Protein AF-A0A1C5NHC2-F1 (afdb_monomer_lite)

Secondary structure (DSSP, 8-state):
-------HHHHHHHHHHHH-TTSEEEEEEEE-TTS-EEEEEEEEPTT-S---EEE-GGGSSSS---

Foldseek 3Di:
DPPDPPPVLVVVQVVCCVVQVQWDKDWDWDQDPVRDTWIWIFTHHHPDPDTDTDTDCVCVPDPDGD

Radius of gyration: 13.64 Å; chains: 1; bounding box: 35×29×31 Å

Structure (mmCIF, N/CA/C/O backbone):
data_AF-A0A1C5NHC2-F1
#
_entry.id   AF-A0A1C5NHC2-F1
#
loop_
_atom_site.group_PDB
_atom_site.id
_atom_site.type_symbol
_atom_site.label_atom_id
_atom_site.label_alt_id
_atom_site.label_comp_id
_atom_site.label_asym_id
_atom_site.label_entity_id
_atom_site.label_seq_id
_atom_site.pdbx_PDB_ins_code
_atom_site.Cartn_x
_atom_site.Cartn_y
_atom_site.Cartn_z
_atom_site.occupancy
_atom_site.B_iso_or_equiv
_atom_site.auth_seq_id
_atom_site.auth_comp_id
_atom_site.auth_asym_id
_atom_site.auth_atom_id
_atom_site.pdbx_PDB_model_num
ATOM 1 N N . MET A 1 1 ? 25.149 21.792 1.400 1.00 39.09 1 MET A N 1
ATOM 2 C CA . MET A 1 1 ? 24.590 21.001 2.513 1.00 39.09 1 MET A CA 1
ATOM 3 C C . MET A 1 1 ? 23.317 20.383 1.968 1.00 39.09 1 MET A C 1
ATOM 5 O O . MET A 1 1 ? 22.354 21.108 1.763 1.00 39.09 1 MET A O 1
ATOM 9 N N . LEU A 1 2 ? 23.386 19.121 1.536 1.00 41.94 2 LEU A N 1
ATOM 10 C CA . LEU A 1 2 ? 22.243 18.387 0.991 1.00 41.94 2 LEU A CA 1
ATOM 11 C C . LEU A 1 2 ? 21.329 18.091 2.178 1.00 41.94 2 LEU A C 1
ATOM 13 O O . LEU A 1 2 ? 21.533 17.098 2.866 1.00 41.94 2 LEU A O 1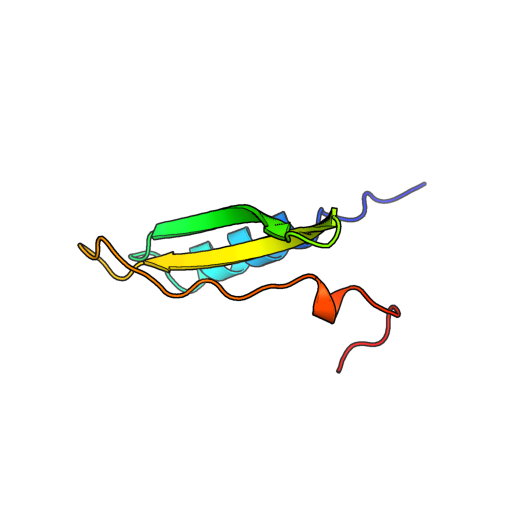
ATOM 17 N N . ALA A 1 3 ? 20.425 19.021 2.492 1.00 43.31 3 ALA A N 1
ATOM 18 C CA . ALA A 1 3 ? 19.324 18.720 3.388 1.00 43.31 3 ALA A CA 1
ATOM 19 C C . ALA A 1 3 ? 18.608 17.527 2.759 1.00 43.31 3 ALA A C 1
ATOM 21 O O . ALA A 1 3 ? 18.174 17.606 1.608 1.00 43.31 3 ALA A O 1
ATOM 22 N N . GLU A 1 4 ? 18.663 16.408 3.472 1.00 45.53 4 GLU A N 1
ATOM 23 C CA . GLU A 1 4 ? 18.156 15.112 3.063 1.00 45.53 4 GLU A CA 1
ATOM 24 C C . GLU A 1 4 ? 16.786 15.315 2.427 1.00 45.53 4 GLU A C 1
ATOM 26 O O . GLU A 1 4 ? 15.894 15.913 3.031 1.00 45.53 4 GLU A O 1
ATOM 31 N N . ALA A 1 5 ? 16.634 14.884 1.174 1.00 49.62 5 ALA A N 1
ATOM 32 C CA . ALA A 1 5 ? 15.307 14.703 0.629 1.00 49.62 5 ALA A CA 1
ATOM 33 C C . ALA A 1 5 ? 14.658 13.676 1.553 1.00 49.62 5 ALA A C 1
ATOM 35 O O . ALA A 1 5 ? 14.989 12.495 1.468 1.00 49.62 5 ALA A O 1
ATOM 36 N N . VAL A 1 6 ? 13.837 14.143 2.498 1.00 54.41 6 VAL A N 1
ATOM 37 C CA . VAL A 1 6 ? 12.981 13.274 3.299 1.00 54.41 6 VAL A CA 1
ATOM 38 C C . VAL A 1 6 ? 12.355 12.322 2.298 1.00 54.41 6 VAL A C 1
ATOM 40 O O . VAL A 1 6 ? 11.774 12.780 1.310 1.00 54.41 6 VAL A O 1
ATOM 43 N N . ASP A 1 7 ? 12.587 11.023 2.481 1.00 78.50 7 ASP A N 1
ATOM 44 C CA . ASP A 1 7 ? 12.104 10.019 1.548 1.00 78.50 7 ASP A CA 1
ATOM 45 C C . ASP A 1 7 ? 10.587 10.198 1.458 1.00 78.50 7 ASP A C 1
ATOM 47 O O . ASP A 1 7 ? 9.868 9.952 2.424 1.00 78.50 7 ASP A O 1
ATOM 51 N N . MET A 1 8 ? 10.106 10.742 0.336 1.00 77.25 8 MET A N 1
ATOM 52 C CA . MET A 1 8 ? 8.737 11.252 0.209 1.00 77.25 8 MET A CA 1
ATOM 53 C C . MET A 1 8 ? 7.712 10.169 0.564 1.00 77.25 8 MET A C 1
ATOM 55 O O . MET A 1 8 ? 6.648 10.474 1.094 1.00 77.25 8 MET A O 1
ATOM 59 N N . LYS A 1 9 ? 8.041 8.891 0.332 1.00 84.00 9 LYS A N 1
ATOM 60 C CA . LYS A 1 9 ? 7.187 7.767 0.730 1.00 84.00 9 LYS A CA 1
ATOM 61 C C . LYS A 1 9 ? 7.013 7.680 2.249 1.00 84.00 9 LYS A C 1
ATOM 63 O O . LYS A 1 9 ? 5.893 7.470 2.709 1.00 84.00 9 LYS A O 1
ATOM 68 N N . GLU A 1 10 ? 8.081 7.904 3.011 1.00 87.75 10 GLU A N 1
ATOM 69 C CA . GLU A 1 10 ? 8.049 7.938 4.473 1.00 87.75 10 GLU A CA 1
ATOM 70 C C . GLU A 1 10 ? 7.286 9.172 4.960 1.00 87.75 10 GLU A C 1
ATOM 72 O O . GLU A 1 10 ? 6.408 9.031 5.803 1.00 87.75 10 GLU A O 1
ATOM 77 N N . ALA A 1 11 ? 7.488 10.345 4.345 1.00 87.62 11 ALA A N 1
ATOM 78 C CA . ALA A 1 11 ? 6.708 11.546 4.675 1.00 87.62 11 ALA A CA 1
ATOM 79 C C . ALA A 1 11 ? 5.198 11.354 4.438 1.00 87.62 11 ALA A C 1
ATOM 81 O O . ALA A 1 11 ? 4.367 11.744 5.262 1.00 87.62 11 ALA A O 1
ATOM 82 N N . VAL A 1 12 ? 4.821 10.723 3.320 1.00 88.38 12 VAL A N 1
ATOM 83 C CA . VAL A 1 12 ? 3.419 10.393 3.030 1.00 88.38 12 VAL A CA 1
ATOM 84 C C . VAL A 1 12 ? 2.879 9.406 4.062 1.00 88.38 12 VAL A C 1
ATOM 86 O O . VAL A 1 12 ? 1.759 9.583 4.539 1.00 88.38 12 VAL A O 1
ATOM 89 N N . LYS A 1 13 ? 3.654 8.384 4.435 1.00 91.44 13 LYS A N 1
ATOM 90 C CA . LYS A 1 13 ? 3.249 7.421 5.463 1.00 91.44 13 LYS A CA 1
ATOM 91 C C . LYS A 1 13 ? 3.033 8.099 6.814 1.00 91.44 13 LYS A C 1
ATOM 93 O O . LYS A 1 13 ? 1.961 7.911 7.382 1.00 91.44 13 LYS A O 1
ATOM 98 N N . GLU A 1 14 ? 3.977 8.911 7.281 1.00 92.94 14 GLU A N 1
ATOM 99 C CA . GLU A 1 14 ? 3.868 9.649 8.547 1.00 92.94 14 GLU A CA 1
ATOM 100 C C . GLU A 1 14 ? 2.618 10.538 8.576 1.00 92.94 14 GLU A C 1
ATOM 102 O O . GLU A 1 14 ? 1.850 10.528 9.541 1.00 92.94 14 GLU A O 1
ATOM 107 N N . GLU A 1 15 ? 2.351 11.271 7.492 1.00 93.38 15 GLU A N 1
ATOM 108 C CA . GLU A 1 15 ? 1.167 12.126 7.410 1.00 93.38 15 GLU A CA 1
ATOM 109 C C . GLU A 1 15 ? -0.137 11.310 7.391 1.00 93.38 15 GLU A C 1
ATOM 111 O O . GLU A 1 15 ? -1.131 11.712 8.007 1.00 93.38 15 GLU A O 1
ATOM 116 N N . MET A 1 16 ? -0.156 10.148 6.728 1.00 93.19 16 MET A N 1
ATOM 117 C CA . MET A 1 16 ? -1.318 9.253 6.750 1.00 93.19 16 MET A CA 1
ATOM 118 C C . MET A 1 16 ? -1.538 8.626 8.130 1.00 93.19 16 MET A C 1
ATOM 120 O O . MET A 1 16 ? -2.687 8.555 8.573 1.00 93.19 16 MET A O 1
ATOM 124 N N . GLU A 1 17 ? -0.472 8.223 8.826 1.00 95.50 17 GLU A N 1
ATOM 125 C CA . GLU A 1 17 ? -0.523 7.715 10.204 1.00 95.50 17 GLU A CA 1
ATOM 126 C C . GLU A 1 17 ? -1.075 8.787 11.153 1.00 95.50 17 GLU A C 1
ATOM 128 O O . GLU A 1 17 ? -1.984 8.516 11.940 1.00 95.50 17 GLU A O 1
ATOM 133 N N . ARG A 1 18 ? -0.621 10.039 11.007 1.00 96.38 18 ARG A N 1
ATOM 134 C CA . ARG A 1 18 ? -1.104 11.182 11.795 1.00 96.38 18 ARG A CA 1
ATOM 135 C C . ARG A 1 18 ? -2.585 11.488 11.551 1.00 96.38 18 ARG A C 1
ATOM 137 O O . ARG A 1 18 ? -3.306 11.819 12.493 1.00 96.38 18 ARG A O 1
ATOM 144 N N . ARG A 1 19 ? -3.051 11.417 10.299 1.00 95.81 19 ARG A N 1
ATOM 145 C CA . ARG A 1 19 ? -4.457 11.694 9.934 1.00 95.81 19 ARG A CA 1
ATOM 146 C C . ARG A 1 19 ? -5.405 10.534 10.230 1.00 95.81 19 ARG A C 1
ATOM 148 O O . ARG A 1 19 ? -6.602 10.768 10.381 1.00 95.81 19 ARG A O 1
ATOM 155 N N . SER A 1 20 ? -4.887 9.310 10.301 1.00 94.00 20 SER A N 1
ATOM 156 C CA . SER A 1 20 ? -5.683 8.082 10.391 1.00 94.00 20 SER A CA 1
ATOM 157 C C . SER A 1 20 ? -5.213 7.188 11.548 1.00 94.00 20 SER A C 1
ATOM 159 O O . SER A 1 20 ? -4.813 6.050 11.312 1.00 94.00 20 SER A O 1
ATOM 161 N N . PRO A 1 21 ? -5.289 7.652 12.810 1.00 93.12 21 PRO A N 1
ATOM 162 C CA . PRO A 1 21 ? -4.626 7.009 13.953 1.00 93.12 21 PRO A CA 1
ATOM 163 C C . PRO A 1 21 ? -5.129 5.594 14.281 1.00 93.12 21 PRO A C 1
ATOM 165 O O . PRO A 1 21 ? -4.430 4.828 14.936 1.00 93.12 21 PRO A O 1
ATOM 168 N N . ASN A 1 22 ? -6.333 5.232 13.831 1.00 96.31 22 ASN A N 1
ATOM 169 C CA . ASN A 1 22 ? -6.908 3.898 14.046 1.00 96.31 22 ASN A CA 1
ATOM 170 C C . ASN A 1 22 ? -6.729 2.969 12.835 1.00 96.31 22 ASN A C 1
ATOM 172 O O . ASN A 1 22 ? -7.157 1.815 12.867 1.00 96.31 22 ASN A O 1
ATOM 176 N N . CYS A 1 23 ? -6.138 3.468 11.753 1.00 96.44 23 CYS A N 1
ATOM 177 C CA . CYS A 1 23 ? -5.893 2.695 10.549 1.00 96.44 23 CYS A CA 1
ATOM 178 C C . CYS A 1 23 ? -4.476 2.129 10.575 1.00 96.44 23 CYS A C 1
ATOM 180 O O . CYS A 1 23 ? -3.537 2.779 11.027 1.00 96.44 23 CYS A O 1
ATOM 182 N N . ARG A 1 24 ? -4.297 0.932 10.017 1.00 96.88 24 ARG A N 1
ATOM 183 C CA . ARG A 1 24 ? -2.953 0.422 9.734 1.00 96.88 24 ARG A CA 1
ATOM 184 C C . ARG A 1 24 ? -2.510 0.969 8.383 1.00 96.88 24 ARG A C 1
ATOM 186 O O . ARG A 1 24 ? -3.161 0.699 7.375 1.00 96.88 24 ARG A O 1
ATOM 193 N N . ILE A 1 25 ? -1.406 1.702 8.364 1.00 96.69 25 ILE A N 1
ATOM 194 C CA . ILE A 1 25 ? -0.793 2.216 7.138 1.00 96.69 25 ILE A CA 1
ATOM 195 C C . ILE A 1 25 ? 0.317 1.259 6.708 1.00 96.69 25 ILE A C 1
ATOM 197 O O . ILE A 1 25 ? 1.110 0.802 7.529 1.00 96.69 25 ILE A O 1
ATOM 201 N N . GLN A 1 26 ? 0.359 0.920 5.423 1.00 95.56 26 GLN A N 1
ATOM 202 C CA . GLN A 1 26 ? 1.396 0.064 4.857 1.00 95.56 26 GLN A CA 1
ATOM 203 C C . GLN A 1 26 ? 1.997 0.717 3.619 1.00 95.56 26 GLN A C 1
ATOM 205 O O . GLN A 1 26 ? 1.269 1.048 2.683 1.00 95.56 26 GLN A O 1
ATOM 210 N N . LEU A 1 27 ? 3.325 0.818 3.601 1.00 93.25 27 LEU A N 1
ATOM 211 C CA . LEU A 1 27 ? 4.101 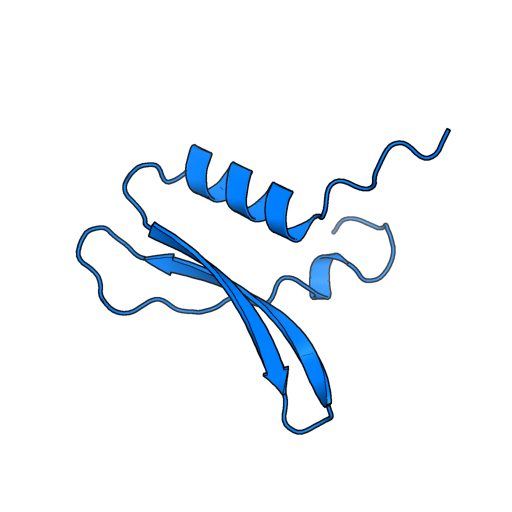1.037 2.387 1.00 93.25 27 LEU A CA 1
ATOM 212 C C . LEU A 1 27 ? 4.572 -0.304 1.826 1.00 93.25 27 LEU A C 1
ATOM 214 O O . LEU A 1 27 ? 4.936 -1.208 2.582 1.00 93.25 27 LEU A O 1
ATOM 218 N N . ALA A 1 28 ? 4.567 -0.429 0.505 1.00 91.94 28 ALA A N 1
ATOM 219 C CA . ALA A 1 28 ? 5.078 -1.599 -0.192 1.00 91.94 28 ALA A CA 1
ATOM 220 C C . ALA A 1 28 ? 5.731 -1.203 -1.515 1.00 91.94 28 ALA A C 1
ATOM 222 O O . ALA A 1 28 ? 5.201 -0.381 -2.259 1.00 91.94 28 ALA A O 1
ATOM 223 N N . GLU A 1 29 ? 6.844 -1.845 -1.845 1.00 91.62 29 GLU A N 1
ATOM 224 C CA . GLU A 1 29 ? 7.393 -1.807 -3.195 1.00 91.62 29 GLU A CA 1
ATOM 225 C C . GLU A 1 29 ? 6.697 -2.860 -4.066 1.00 91.62 29 GLU A C 1
ATOM 227 O O . GLU A 1 29 ? 6.596 -4.034 -3.707 1.00 91.62 29 GLU A O 1
ATOM 232 N N . VAL A 1 30 ? 6.205 -2.441 -5.228 1.00 89.94 30 VAL A N 1
ATOM 233 C CA . VAL A 1 30 ? 5.479 -3.283 -6.177 1.00 89.94 30 VAL A CA 1
ATOM 234 C C . VAL A 1 30 ? 6.203 -3.251 -7.513 1.00 89.94 30 VAL A C 1
ATOM 236 O O . VAL A 1 30 ? 6.139 -2.271 -8.255 1.00 89.94 30 VAL A O 1
ATOM 239 N N . ARG A 1 31 ? 6.866 -4.359 -7.850 1.00 91.75 31 ARG A N 1
ATOM 240 C CA . ARG A 1 31 ? 7.497 -4.536 -9.159 1.00 91.75 31 ARG A CA 1
ATOM 241 C C . ARG A 1 31 ? 6.469 -5.022 -10.177 1.00 91.75 31 ARG A C 1
ATOM 243 O O . ARG A 1 31 ? 5.874 -6.085 -10.018 1.00 91.75 31 ARG A O 1
ATOM 250 N N . LYS A 1 32 ? 6.253 -4.233 -11.224 1.00 88.31 32 LYS A N 1
ATOM 251 C CA . LYS A 1 32 ? 5.384 -4.563 -12.356 1.00 88.31 32 LYS A CA 1
ATOM 252 C C . LYS A 1 32 ? 6.110 -5.468 -13.352 1.00 88.31 32 LYS A C 1
ATOM 254 O O . LYS A 1 32 ? 7.335 -5.469 -13.435 1.00 88.31 32 LYS A O 1
ATOM 259 N N . ASN A 1 33 ? 5.341 -6.206 -14.153 1.00 93.62 33 ASN A N 1
ATOM 260 C CA . ASN A 1 33 ? 5.868 -7.177 -15.125 1.00 93.62 33 ASN A CA 1
ATOM 261 C C . ASN A 1 33 ? 6.766 -6.545 -16.201 1.00 93.62 33 ASN A C 1
ATOM 263 O O . ASN A 1 33 ? 7.601 -7.224 -16.784 1.00 93.62 33 ASN A O 1
ATOM 267 N N . ASN A 1 34 ? 6.614 -5.244 -16.453 1.00 89.69 34 ASN A N 1
ATOM 268 C CA . ASN A 1 34 ? 7.462 -4.466 -17.358 1.00 89.69 34 ASN A CA 1
ATOM 269 C C . ASN A 1 34 ? 8.759 -3.958 -16.693 1.00 89.69 34 ASN A C 1
ATOM 271 O O . ASN A 1 34 ? 9.443 -3.112 -17.259 1.00 89.69 34 ASN A O 1
ATOM 275 N N . GLY A 1 35 ? 9.078 -4.425 -15.484 1.00 88.69 35 GLY A N 1
ATOM 276 C CA . GLY A 1 35 ? 10.272 -4.039 -14.733 1.00 88.69 35 GLY A CA 1
ATOM 277 C C . GLY A 1 35 ? 10.130 -2.758 -13.908 1.00 88.69 35 GLY A C 1
ATOM 278 O O . GLY A 1 35 ? 11.006 -2.497 -13.080 1.00 88.69 35 GLY A O 1
ATOM 279 N N . LEU A 1 36 ? 9.038 -1.999 -14.068 1.00 87.19 36 LEU A N 1
ATOM 280 C CA . LEU A 1 36 ? 8.790 -0.768 -13.314 1.00 87.19 36 LEU A CA 1
ATOM 281 C C . LEU A 1 36 ? 8.618 -1.075 -11.820 1.00 87.19 36 LEU A C 1
ATOM 283 O O . LEU A 1 36 ? 7.798 -1.915 -11.447 1.00 87.19 36 LEU A O 1
ATOM 287 N N . LEU A 1 37 ? 9.382 -0.390 -10.971 1.00 87.19 37 LEU A N 1
ATOM 288 C CA . LEU A 1 37 ? 9.225 -0.424 -9.519 1.00 87.19 37 LEU A CA 1
ATOM 289 C C . LEU A 1 37 ? 8.321 0.736 -9.104 1.00 87.19 37 LEU A C 1
ATOM 291 O O . LEU A 1 37 ? 8.612 1.876 -9.452 1.00 87.1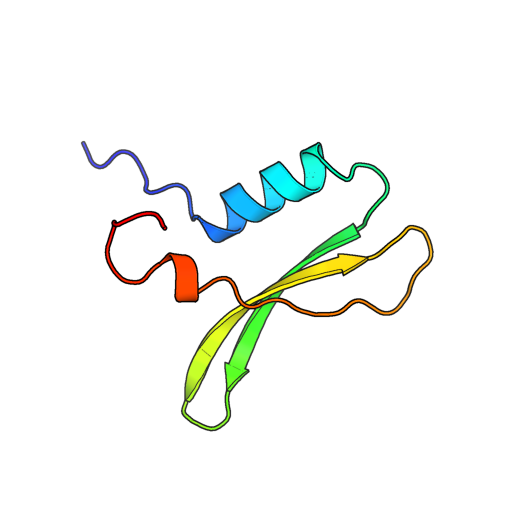9 37 LEU A O 1
ATOM 295 N N . LEU A 1 38 ? 7.233 0.430 -8.400 1.00 89.06 38 LEU A N 1
ATOM 296 C CA . LEU A 1 38 ? 6.308 1.417 -7.852 1.00 89.06 38 LEU A CA 1
ATOM 297 C C . LEU A 1 38 ? 6.284 1.339 -6.327 1.00 89.06 38 LEU A C 1
ATOM 299 O O . LEU A 1 38 ? 6.440 0.258 -5.760 1.00 89.06 38 LEU A O 1
ATOM 303 N N . HIS A 1 39 ? 5.996 2.454 -5.676 1.00 90.12 39 HIS A N 1
ATOM 304 C CA . HIS A 1 39 ? 5.740 2.546 -4.249 1.00 90.12 39 HIS A CA 1
ATOM 305 C C . HIS A 1 39 ? 4.231 2.657 -4.031 1.00 90.12 39 HIS A C 1
ATOM 307 O O . HIS A 1 39 ? 3.570 3.598 -4.472 1.00 90.12 39 HIS A O 1
ATOM 313 N N . GLY A 1 40 ? 3.666 1.648 -3.380 1.00 92.44 40 GLY A N 1
ATOM 314 C CA . GLY A 1 40 ? 2.261 1.579 -3.023 1.00 92.44 40 GLY A CA 1
ATOM 315 C C . GLY A 1 40 ? 2.035 1.961 -1.567 1.00 92.44 40 GLY A C 1
ATOM 316 O O . GLY A 1 40 ? 2.768 1.511 -0.688 1.00 92.44 40 GLY A O 1
ATOM 317 N N . ILE A 1 41 ? 0.974 2.720 -1.308 1.00 94.06 41 ILE A N 1
ATOM 318 C CA . ILE A 1 41 ? 0.425 2.932 0.030 1.00 94.06 41 ILE A CA 1
ATOM 319 C C . ILE A 1 41 ? -0.939 2.253 0.148 1.00 94.06 41 ILE A C 1
ATOM 321 O O . ILE A 1 41 ? -1.765 2.328 -0.763 1.00 94.06 41 ILE A O 1
ATOM 325 N N . SER A 1 42 ? -1.173 1.574 1.269 1.00 96.12 42 SER A N 1
ATOM 326 C CA . SER A 1 42 ? -2.462 0.964 1.609 1.00 96.12 42 SER A CA 1
ATOM 327 C C . SER A 1 42 ? -2.894 1.407 3.003 1.00 96.12 42 SER A C 1
ATOM 329 O O . SER A 1 42 ? -2.089 1.410 3.935 1.00 96.12 42 SER A O 1
ATOM 331 N N . ILE A 1 43 ? -4.170 1.768 3.145 1.00 96.81 43 ILE A N 1
ATOM 332 C CA . ILE A 1 43 ? -4.769 2.244 4.399 1.00 96.81 43 ILE A CA 1
ATOM 333 C C . ILE A 1 43 ? -5.843 1.243 4.810 1.00 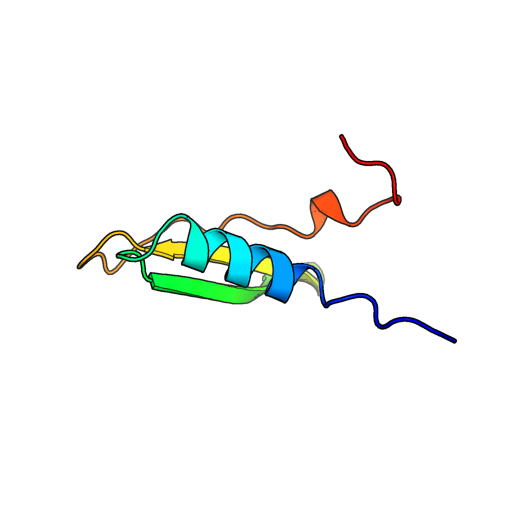96.81 43 ILE A C 1
ATOM 335 O O . ILE A 1 43 ? -6.915 1.178 4.208 1.00 96.81 43 ILE A O 1
ATOM 339 N N . TYR A 1 44 ? -5.551 0.441 5.826 1.00 97.75 44 TYR A N 1
ATOM 340 C CA . TYR A 1 44 ? -6.483 -0.552 6.343 1.00 97.75 44 TYR A CA 1
ATOM 341 C C . TYR A 1 44 ? -7.337 0.079 7.435 1.00 97.75 44 TYR A C 1
ATOM 343 O O . TYR A 1 44 ? -6.810 0.520 8.457 1.00 97.75 44 TYR A O 1
ATOM 351 N N . ALA A 1 45 ? -8.655 0.073 7.236 1.00 96.00 45 ALA A N 1
ATOM 352 C CA . ALA A 1 45 ? -9.606 0.406 8.290 1.00 96.00 45 ALA A CA 1
ATOM 353 C C . ALA A 1 45 ? -9.442 -0.543 9.502 1.00 96.00 45 ALA A C 1
ATOM 355 O O . ALA A 1 45 ? -8.979 -1.678 9.321 1.00 96.00 45 ALA A O 1
ATOM 356 N N . PRO A 1 46 ? -9.836 -0.125 10.720 1.00 96.31 46 PRO A N 1
ATOM 357 C CA . PRO A 1 46 ? -9.730 -0.958 11.917 1.00 96.31 46 PRO A CA 1
ATOM 358 C C . PRO A 1 46 ? -10.357 -2.345 11.712 1.00 96.31 46 PRO A C 1
ATOM 360 O O . PRO A 1 46 ? -11.514 -2.459 11.315 1.00 96.31 46 PRO A O 1
ATOM 363 N 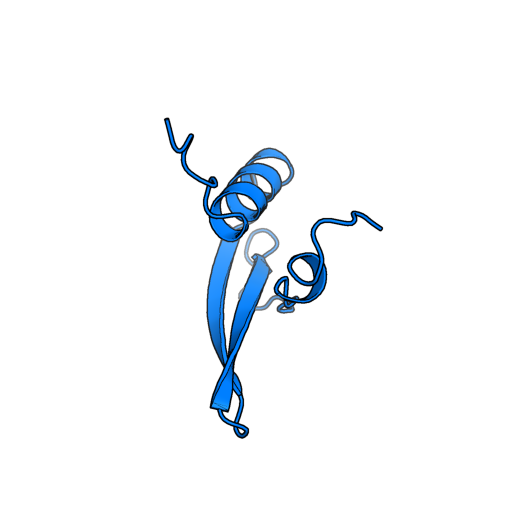N . GLY A 1 47 ? -9.585 -3.405 11.962 1.00 95.75 47 GLY A N 1
ATOM 364 C CA . GLY A 1 47 ? -10.035 -4.794 11.808 1.00 95.75 47 GLY A CA 1
ATOM 365 C C . GLY A 1 47 ? -10.138 -5.307 10.365 1.00 95.75 47 GLY A C 1
ATOM 366 O O . GLY A 1 47 ? -10.437 -6.484 10.171 1.00 95.75 47 GLY A O 1
ATOM 367 N N . SER A 1 48 ? -9.865 -4.479 9.350 1.00 96.62 48 SER A N 1
ATOM 368 C CA . SER A 1 48 ? -9.875 -4.927 7.956 1.00 96.62 48 SER A CA 1
ATOM 369 C C . SER A 1 48 ? -8.619 -5.724 7.604 1.00 96.62 48 SER A C 1
ATOM 371 O O . SER A 1 48 ? -7.494 -5.332 7.921 1.00 96.62 48 SER A O 1
ATOM 373 N N . THR A 1 49 ? -8.803 -6.810 6.857 1.00 95.44 49 THR A N 1
ATOM 374 C CA . THR A 1 49 ? -7.716 -7.606 6.268 1.00 95.44 49 THR A CA 1
ATOM 375 C C . THR A 1 49 ? -7.365 -7.172 4.845 1.00 95.44 49 THR A C 1
ATOM 377 O O . THR A 1 49 ? -6.344 -7.606 4.315 1.00 95.44 49 THR A O 1
ATOM 380 N N . MET A 1 50 ? -8.175 -6.302 4.233 1.00 95.75 50 MET A N 1
ATOM 381 C CA . MET A 1 50 ? -8.031 -5.876 2.842 1.00 95.75 50 MET A CA 1
ATOM 382 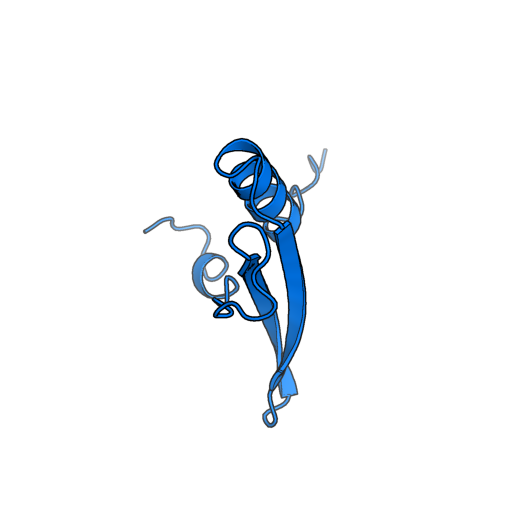C C . MET A 1 50 ? -8.141 -4.354 2.716 1.00 95.75 50 MET A C 1
ATOM 384 O O . MET A 1 50 ? -8.988 -3.715 3.343 1.00 95.75 50 MET A O 1
ATOM 388 N N . ALA A 1 51 ? -7.284 -3.782 1.878 1.00 96.62 51 ALA A N 1
ATOM 389 C CA . ALA A 1 51 ? -7.301 -2.376 1.509 1.00 96.62 51 ALA A CA 1
ATOM 390 C C . ALA A 1 51 ? -6.841 -2.231 0.052 1.00 96.62 51 ALA A C 1
ATOM 392 O O . ALA A 1 51 ? -6.031 -3.042 -0.408 1.00 96.62 51 ALA A O 1
ATOM 393 N N . PRO A 1 52 ? -7.333 -1.224 -0.685 1.00 94.69 52 PRO A N 1
ATOM 394 C CA . PRO A 1 52 ? -6.754 -0.882 -1.975 1.00 94.69 52 PRO A CA 1
ATOM 395 C C . PRO A 1 52 ? -5.325 -0.352 -1.795 1.00 94.69 52 PRO A C 1
ATOM 397 O O . PRO A 1 52 ? -4.994 0.244 -0.767 1.00 94.69 52 PRO A O 1
ATOM 400 N N . THR A 1 53 ? -4.501 -0.528 -2.828 1.00 92.94 53 THR A N 1
ATOM 401 C CA . THR A 1 53 ? -3.160 0.059 -2.906 1.00 92.94 53 THR A CA 1
ATOM 402 C C . THR A 1 53 ? -3.148 1.184 -3.934 1.00 92.94 53 THR A C 1
ATOM 404 O O . THR A 1 53 ? -3.434 0.950 -5.110 1.00 92.94 53 THR A O 1
ATOM 407 N N . SER A 1 54 ? -2.768 2.383 -3.501 1.00 90.69 54 SER A N 1
ATOM 408 C CA . SER A 1 54 ? -2.542 3.542 -4.370 1.00 90.69 54 SER A CA 1
ATOM 409 C C . SER A 1 54 ? -1.049 3.704 -4.641 1.00 90.69 54 SER A C 1
ATOM 411 O O . SER A 1 54 ? -0.255 3.672 -3.704 1.00 90.69 54 SER A O 1
ATOM 413 N N . TYR A 1 55 ? -0.654 3.885 -5.902 1.00 90.00 55 TYR A N 1
ATOM 414 C CA . TYR A 1 55 ? 0.743 4.155 -6.267 1.00 90.00 55 TYR A CA 1
ATOM 415 C C . TYR A 1 55 ? 1.048 5.647 -6.150 1.00 90.00 55 TYR A C 1
ATOM 417 O O . TYR A 1 55 ? 0.273 6.467 -6.643 1.00 90.00 55 TYR A O 1
ATOM 425 N N . ILE A 1 56 ? 2.167 5.993 -5.515 1.00 87.12 56 ILE A N 1
ATOM 426 C CA . ILE A 1 56 ? 2.534 7.389 -5.212 1.00 87.12 56 ILE A CA 1
ATOM 427 C C . ILE A 1 56 ? 3.689 7.918 -6.074 1.00 87.12 56 ILE A C 1
ATOM 429 O O . ILE A 1 56 ? 4.037 9.092 -5.988 1.00 87.12 56 ILE A O 1
ATOM 433 N N . ASP A 1 57 ? 4.233 7.096 -6.972 1.00 80.31 57 ASP A N 1
ATOM 434 C CA . ASP A 1 57 ? 5.351 7.453 -7.858 1.00 80.31 57 ASP A CA 1
ATOM 435 C C . ASP A 1 57 ? 5.006 8.572 -8.857 1.00 80.31 57 ASP A C 1
ATOM 437 O O . ASP A 1 57 ? 5.885 9.300 -9.311 1.00 80.31 57 ASP A O 1
ATOM 441 N N . GLY A 1 58 ? 3.719 8.751 -9.183 1.00 61.84 58 GLY A N 1
ATOM 442 C CA . GLY A 1 58 ? 3.240 9.802 -10.090 1.00 61.84 58 GLY A CA 1
ATOM 443 C C . GLY A 1 58 ? 3.308 11.222 -9.515 1.00 61.84 58 GLY A C 1
ATOM 444 O O . GLY A 1 58 ? 3.328 12.177 -10.283 1.00 61.84 58 GLY A O 1
ATOM 445 N N . TYR A 1 59 ? 3.415 11.375 -8.190 1.00 55.56 59 TYR A N 1
ATOM 446 C CA . TYR A 1 59 ? 3.696 12.670 -7.554 1.00 55.56 59 TYR A CA 1
ATOM 447 C C . TYR A 1 59 ? 5.171 13.093 -7.698 1.00 55.56 59 TYR A C 1
ATOM 449 O O . TYR A 1 59 ? 5.525 14.221 -7.364 1.00 55.56 59 TYR A O 1
ATOM 457 N N . ILE A 1 60 ? 6.043 12.195 -8.177 1.00 53.91 60 ILE A N 1
ATOM 458 C CA . ILE A 1 60 ? 7.506 12.350 -8.144 1.00 53.91 60 ILE A CA 1
ATOM 459 C C . ILE A 1 60 ? 8.083 12.756 -9.514 1.00 53.91 60 ILE A C 1
ATOM 461 O O . ILE A 1 60 ? 9.228 13.203 -9.599 1.00 53.91 60 ILE A O 1
ATOM 465 N N . GLN A 1 61 ? 7.306 12.707 -10.600 1.00 44.91 61 GLN A N 1
ATOM 466 C CA . GLN A 1 61 ? 7.770 13.237 -11.884 1.00 44.91 61 GLN A CA 1
ATOM 467 C C . GLN A 1 61 ? 7.544 14.756 -11.965 1.00 44.91 61 GLN A C 1
ATOM 469 O O . GLN A 1 61 ? 6.430 15.215 -12.177 1.00 44.91 61 GLN A O 1
ATOM 474 N N . ASN A 1 62 ? 8.652 15.504 -11.861 1.00 40.47 62 ASN A N 1
ATOM 475 C CA . ASN A 1 62 ? 8.862 16.906 -12.271 1.00 40.47 62 ASN A CA 1
ATOM 476 C C . ASN A 1 62 ? 8.790 18.054 -11.254 1.00 40.47 62 ASN A C 1
ATOM 478 O O . ASN A 1 62 ? 8.654 19.190 -11.699 1.00 40.47 62 ASN A O 1
ATOM 482 N N . GLY A 1 63 ? 8.956 17.858 -9.939 1.00 46.38 63 GLY A N 1
ATOM 483 C CA . GLY A 1 63 ? 9.170 19.002 -9.018 1.00 46.38 63 GLY A CA 1
ATOM 484 C C . GLY A 1 63 ? 8.135 20.138 -9.150 1.00 46.38 63 GLY A C 1
ATOM 485 O O . GLY A 1 63 ? 8.407 21.288 -8.821 1.00 46.38 63 GLY A O 1
ATOM 486 N N . SER A 1 64 ? 6.967 19.804 -9.690 1.00 35.00 64 SER A N 1
ATOM 487 C CA . SER A 1 64 ? 5.874 20.688 -10.043 1.00 35.00 64 SER A CA 1
ATOM 488 C C . SER A 1 64 ? 4.675 20.006 -9.431 1.00 35.00 64 SER A C 1
ATOM 490 O O . SER A 1 64 ? 4.191 18.996 -9.937 1.00 35.00 64 SER A O 1
ATOM 492 N N . TYR A 1 65 ? 4.301 20.497 -8.258 1.00 41.97 65 TYR A N 1
ATOM 493 C CA . TYR A 1 65 ? 3.087 20.086 -7.581 1.00 41.97 65 TYR A CA 1
ATOM 494 C C . TYR A 1 65 ? 1.904 20.376 -8.517 1.00 41.97 65 TYR A C 1
ATOM 496 O O . TYR A 1 65 ? 1.805 21.484 -9.048 1.00 41.97 65 TYR A O 1
ATOM 504 N N . ILE A 1 66 ? 1.051 19.376 -8.741 1.00 43.84 66 ILE A N 1
ATOM 505 C CA . ILE A 1 66 ? -0.344 19.602 -9.146 1.00 43.84 66 ILE A CA 1
ATOM 506 C C . ILE A 1 66 ? -1.150 20.060 -7.936 1.00 43.84 66 ILE A C 1
ATOM 508 O O . ILE A 1 66 ? -0.904 19.514 -6.835 1.00 43.84 66 ILE A O 1
#

Sequence (66 aa):
MLAEAVDMKEAVKEEMERRSPNCRIQLAEVRKNNGLLLHGISIYAPGSTMAPTSYIDGYIQNGSYI

pLDDT: mean 81.62, std 19.76, range [35.0, 97.75]